Protein AF-A0A3E3EBR5-F1 (afdb_monomer_lite)

Structure (mmCIF, N/CA/C/O backbone):
data_AF-A0A3E3EBR5-F1
#
_entry.id   AF-A0A3E3EBR5-F1
#
loop_
_atom_site.group_PDB
_atom_site.id
_atom_site.type_symbol
_atom_site.label_atom_id
_atom_site.label_alt_id
_atom_site.label_comp_id
_atom_site.label_asym_id
_atom_site.label_entity_id
_atom_site.label_seq_id
_atom_site.pdbx_PDB_ins_code
_atom_site.Cartn_x
_atom_site.Cartn_y
_atom_site.Cartn_z
_atom_site.occupancy
_atom_site.B_iso_or_equiv
_atom_site.auth_seq_id
_atom_site.auth_comp_id
_atom_site.auth_asym_id
_atom_site.auth_atom_id
_atom_site.pdbx_PDB_model_num
ATOM 1 N N . MET A 1 1 ? 9.338 -7.384 -10.161 1.00 57.44 1 MET A N 1
ATOM 2 C CA . MET A 1 1 ? 8.347 -6.951 -9.149 1.00 57.44 1 MET A CA 1
ATOM 3 C C . MET A 1 1 ? 8.863 -5.681 -8.486 1.00 57.44 1 MET A C 1
ATOM 5 O O . MET A 1 1 ? 9.954 -5.718 -7.926 1.00 57.44 1 MET A O 1
ATOM 9 N N . SER A 1 2 ? 8.149 -4.561 -8.596 1.00 59.12 2 SER A N 1
ATOM 10 C CA . SER A 1 2 ? 8.589 -3.257 -8.072 1.00 59.12 2 SER A CA 1
ATOM 11 C C . SER A 1 2 ? 8.316 -3.130 -6.565 1.00 59.12 2 SER A C 1
ATOM 13 O O . SER A 1 2 ? 7.384 -3.742 -6.035 1.00 59.12 2 SER A O 1
ATOM 15 N N . VAL A 1 3 ? 9.171 -2.390 -5.851 1.00 58.34 3 VAL A N 1
ATOM 16 C CA . VAL A 1 3 ? 8.944 -1.984 -4.453 1.00 58.34 3 VAL A CA 1
ATOM 17 C C . VAL A 1 3 ? 8.662 -0.496 -4.481 1.00 58.34 3 VAL A C 1
ATOM 19 O O . VAL A 1 3 ? 9.501 0.266 -4.956 1.00 58.34 3 VAL A O 1
ATOM 22 N N . ILE A 1 4 ? 7.497 -0.080 -3.995 1.00 64.56 4 ILE A N 1
ATOM 23 C CA . ILE A 1 4 ? 7.142 1.336 -3.971 1.00 64.56 4 ILE A CA 1
ATOM 24 C C . ILE A 1 4 ? 7.183 1.812 -2.519 1.00 64.56 4 ILE A C 1
ATOM 26 O O . ILE A 1 4 ? 6.604 1.194 -1.623 1.00 64.56 4 ILE A O 1
ATOM 30 N N . TYR A 1 5 ? 7.919 2.901 -2.297 1.00 61.94 5 TYR A N 1
ATOM 31 C CA . TYR A 1 5 ? 8.107 3.535 -0.998 1.00 61.94 5 TYR A CA 1
ATOM 32 C C . TYR A 1 5 ? 7.569 4.960 -1.029 1.00 61.94 5 TYR A C 1
ATOM 34 O O . TYR A 1 5 ? 7.918 5.749 -1.907 1.00 61.94 5 TYR A O 1
ATOM 42 N N . LYS A 1 6 ? 6.768 5.312 -0.023 1.00 61.25 6 LYS A N 1
ATOM 43 C CA . LYS A 1 6 ? 6.482 6.708 0.298 1.00 61.25 6 LYS A CA 1
ATOM 44 C C . LYS A 1 6 ? 6.193 6.833 1.788 1.00 61.25 6 LYS A C 1
ATOM 46 O O . LYS A 1 6 ? 5.423 6.055 2.347 1.00 61.25 6 LYS A O 1
ATOM 51 N N . LYS A 1 7 ? 6.810 7.821 2.438 1.00 57.03 7 LYS A N 1
ATOM 52 C CA . LYS A 1 7 ? 6.521 8.175 3.833 1.00 57.03 7 LYS A CA 1
ATOM 53 C C . LYS A 1 7 ? 5.179 8.915 3.867 1.00 57.03 7 LYS A C 1
ATOM 55 O O . LYS A 1 7 ? 5.149 10.135 3.788 1.00 57.03 7 LYS A O 1
ATOM 60 N N . ALA A 1 8 ? 4.074 8.176 3.886 1.00 59.84 8 ALA A N 1
ATOM 61 C CA . ALA A 1 8 ? 2.747 8.750 4.087 1.00 59.84 8 ALA A CA 1
ATOM 62 C C . ALA A 1 8 ? 2.452 8.788 5.592 1.00 59.84 8 ALA A C 1
ATOM 64 O O . ALA A 1 8 ? 2.442 7.749 6.248 1.00 59.84 8 ALA A O 1
ATOM 65 N N . THR A 1 9 ? 2.274 9.989 6.137 1.00 60.22 9 THR A N 1
ATOM 66 C CA . THR A 1 9 ? 2.124 10.239 7.585 1.00 60.22 9 THR A CA 1
ATOM 67 C C . THR A 1 9 ? 0.672 10.433 8.014 1.00 60.22 9 THR A C 1
ATOM 69 O O . THR A 1 9 ? 0.382 10.350 9.202 1.00 60.22 9 THR A O 1
ATOM 72 N N . THR A 1 10 ? -0.250 10.660 7.072 1.00 68.56 10 THR A N 1
ATOM 73 C CA . THR A 1 10 ? -1.684 10.842 7.351 1.00 68.56 10 THR A CA 1
ATOM 74 C C . THR A 1 10 ? -2.557 9.913 6.503 1.00 68.56 10 THR A C 1
ATOM 76 O O . THR A 1 10 ? -2.162 9.480 5.417 1.00 68.56 10 THR A O 1
ATOM 79 N N . ARG A 1 11 ? -3.777 9.623 6.980 1.00 71.50 11 ARG A N 1
ATOM 80 C CA . ARG A 1 11 ? -4.767 8.769 6.289 1.00 71.50 11 ARG A CA 1
ATOM 81 C C . ARG A 1 11 ? -5.035 9.217 4.850 1.00 71.50 11 ARG A C 1
ATOM 83 O O . ARG A 1 11 ? -5.041 8.399 3.934 1.00 71.50 11 ARG A O 1
ATOM 90 N N . GLU A 1 12 ? -5.209 10.517 4.644 1.00 77.12 12 GLU A N 1
ATOM 91 C CA . GLU A 1 12 ? -5.477 11.101 3.327 1.00 77.12 12 GLU A CA 1
ATOM 92 C 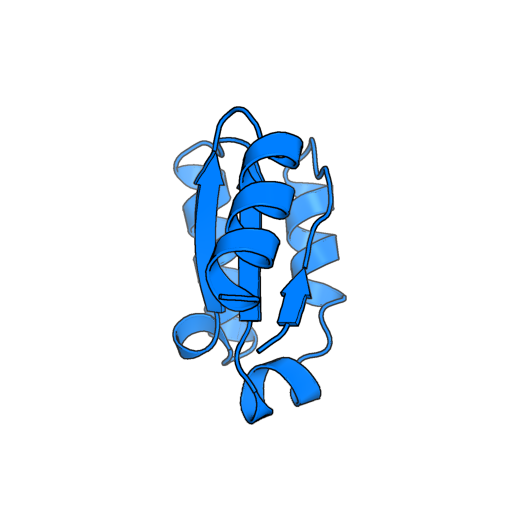C . GLU A 1 12 ? -4.305 10.915 2.363 1.00 77.12 12 GLU A C 1
ATOM 94 O O . GLU A 1 12 ? -4.509 10.552 1.204 1.00 77.12 12 GLU A O 1
ATOM 99 N N . GLN A 1 13 ? -3.072 11.092 2.849 1.00 76.25 13 GLN A N 1
ATOM 100 C CA . GLN A 1 13 ? -1.869 10.873 2.047 1.00 76.25 13 GLN A CA 1
ATOM 101 C C . GLN A 1 13 ? -1.751 9.416 1.602 1.00 76.25 13 GLN A C 1
ATOM 103 O O . GLN A 1 13 ? -1.383 9.159 0.457 1.00 76.25 13 GLN A O 1
ATOM 108 N N . VAL A 1 14 ? -2.095 8.469 2.479 1.00 77.06 14 VAL A N 1
ATOM 109 C CA . VAL A 1 14 ? -2.089 7.037 2.156 1.00 77.06 14 VAL A CA 1
ATOM 110 C C . VAL A 1 14 ? -3.133 6.706 1.085 1.00 77.06 14 VAL A C 1
ATOM 112 O O . VAL A 1 14 ? -2.819 6.008 0.122 1.00 77.06 14 VAL A O 1
ATOM 115 N N . ILE A 1 15 ? -4.360 7.222 1.211 1.00 79.44 15 ILE A N 1
ATOM 116 C CA . ILE A 1 15 ? -5.431 6.971 0.232 1.00 79.44 15 ILE A CA 1
ATOM 117 C C . ILE A 1 15 ? -5.085 7.592 -1.121 1.00 79.44 15 ILE A C 1
ATOM 119 O O . ILE A 1 15 ? -5.196 6.921 -2.146 1.00 79.44 15 ILE A O 1
ATOM 123 N N . LYS A 1 16 ? -4.635 8.853 -1.131 1.00 82.62 16 LYS A N 1
ATOM 124 C CA . LYS A 1 16 ? -4.204 9.533 -2.357 1.00 82.62 16 LYS A CA 1
ATOM 125 C C . LYS A 1 16 ? -3.088 8.751 -3.043 1.00 82.62 16 LYS A C 1
ATOM 127 O O . LYS A 1 16 ? -3.173 8.474 -4.230 1.00 82.62 16 LYS A O 1
ATOM 132 N N . TYR A 1 17 ? -2.107 8.298 -2.267 1.00 82.00 17 TYR A N 1
ATOM 133 C CA . TYR A 1 17 ? -1.017 7.481 -2.780 1.00 82.00 17 TYR A CA 1
ATOM 134 C C . TYR A 1 17 ? -1.499 6.185 -3.442 1.00 82.00 17 TYR A C 1
ATOM 136 O O . TYR A 1 17 ? -1.039 5.875 -4.533 1.00 82.00 17 TYR A O 1
ATOM 144 N N . ILE A 1 18 ? -2.432 5.451 -2.827 1.00 82.31 18 ILE A N 1
ATOM 145 C CA . ILE A 1 18 ? -2.977 4.214 -3.413 1.00 82.31 18 ILE A CA 1
ATOM 146 C C . ILE A 1 18 ? -3.703 4.490 -4.733 1.00 82.31 18 ILE A C 1
ATOM 148 O O . ILE A 1 18 ? -3.621 3.680 -5.653 1.00 82.31 18 ILE A O 1
ATOM 152 N N . ARG A 1 19 ? -4.401 5.625 -4.830 1.00 82.31 19 ARG A N 1
ATOM 153 C CA . ARG A 1 19 ? -5.106 6.041 -6.050 1.00 82.31 19 ARG A CA 1
ATOM 154 C C . ARG A 1 19 ? -4.160 6.466 -7.169 1.00 82.31 19 ARG A C 1
ATOM 156 O O . ARG A 1 19 ? -4.476 6.217 -8.325 1.00 82.31 19 ARG A O 1
ATOM 163 N N . ASP A 1 20 ? -3.010 7.036 -6.821 1.00 84.50 20 ASP A N 1
ATOM 164 C CA . ASP A 1 20 ? -1.973 7.463 -7.769 1.00 84.50 20 ASP A CA 1
ATOM 165 C C . ASP A 1 20 ? -1.059 6.307 -8.229 1.00 84.50 20 ASP A C 1
ATOM 167 O O . ASP A 1 20 ? -0.125 6.518 -9.003 1.00 84.50 20 ASP A O 1
ATOM 171 N N . LEU A 1 21 ? -1.271 5.080 -7.740 1.00 83.31 21 LEU A N 1
ATOM 172 C CA . LEU A 1 21 ? -0.479 3.928 -8.160 1.00 83.31 21 LEU A CA 1
ATOM 173 C C . LEU A 1 21 ? -0.712 3.596 -9.636 1.00 83.31 21 LEU A C 1
ATOM 175 O O . LEU A 1 21 ? -1.844 3.597 -10.116 1.00 83.31 21 LEU A O 1
ATOM 179 N N . ASP A 1 22 ? 0.349 3.180 -10.329 1.00 85.19 22 ASP A N 1
ATOM 180 C CA . ASP A 1 22 ? 0.234 2.610 -11.672 1.00 85.19 22 ASP A CA 1
ATOM 181 C C . ASP A 1 22 ? -0.439 1.228 -11.607 1.00 85.19 22 ASP A C 1
ATOM 183 O O . ASP A 1 22 ? 0.195 0.178 -11.447 1.00 85.19 22 ASP A O 1
ATOM 187 N N . ILE A 1 23 ? -1.766 1.242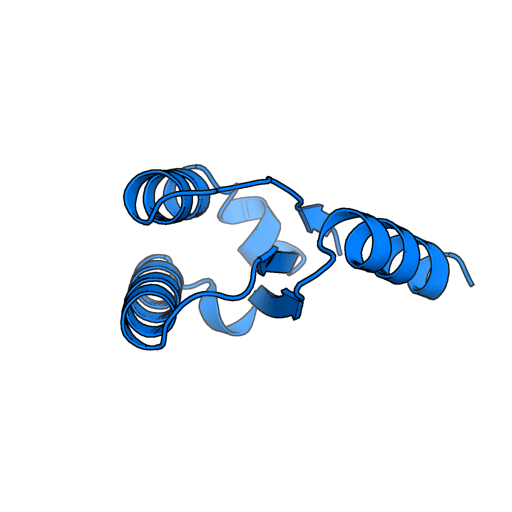 -11.718 1.00 86.88 23 ILE A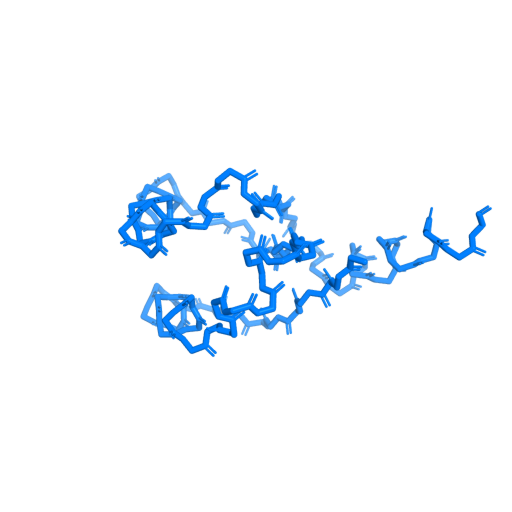 N 1
ATOM 188 C CA . ILE A 1 23 ? -2.621 0.056 -11.665 1.00 86.88 23 ILE A CA 1
ATOM 189 C C . ILE A 1 23 ? -2.223 -0.945 -12.753 1.00 86.88 23 ILE A C 1
ATOM 191 O O . ILE A 1 23 ? -2.237 -2.152 -12.501 1.00 86.88 23 ILE A O 1
ATOM 195 N N . TYR A 1 24 ? -1.874 -0.470 -13.951 1.00 85.81 24 TYR A N 1
ATOM 196 C CA . TYR A 1 24 ? -1.548 -1.338 -15.079 1.00 85.81 24 TYR A CA 1
ATOM 197 C C . TYR A 1 24 ? -0.266 -2.125 -14.800 1.00 85.81 24 TYR A C 1
ATOM 199 O O . TYR A 1 24 ? -0.251 -3.358 -14.907 1.00 85.81 24 TYR A O 1
ATOM 207 N N . HIS A 1 25 ? 0.777 -1.439 -14.333 1.00 84.69 25 HIS A N 1
ATOM 208 C CA . HIS A 1 25 ? 2.022 -2.082 -13.931 1.00 84.69 25 HIS A CA 1
ATOM 209 C C . HIS A 1 25 ? 1.812 -3.073 -12.777 1.00 84.69 25 HIS A C 1
ATOM 211 O O . HIS A 1 25 ? 2.320 -4.197 -12.823 1.00 84.69 25 HIS A O 1
ATOM 217 N N . ILE A 1 26 ? 1.021 -2.703 -11.763 1.00 86.38 26 ILE A N 1
ATOM 218 C CA . ILE A 1 26 ? 0.748 -3.567 -10.605 1.00 86.38 26 ILE A CA 1
ATOM 219 C C . ILE A 1 26 ? -0.026 -4.822 -11.011 1.00 86.38 26 ILE A C 1
ATOM 221 O O . ILE A 1 26 ? 0.313 -5.918 -10.562 1.00 86.38 26 ILE A O 1
ATOM 225 N N . LYS A 1 27 ? -1.038 -4.702 -11.876 1.00 86.06 27 LYS A N 1
ATOM 226 C CA . LYS A 1 27 ? -1.788 -5.868 -12.371 1.00 86.06 27 LYS A CA 1
ATOM 227 C C . LYS A 1 27 ? -0.874 -6.850 -13.103 1.00 86.06 27 LYS A C 1
ATOM 229 O O . LYS A 1 27 ? -1.000 -8.059 -12.895 1.00 86.06 27 LYS A O 1
ATOM 234 N N . LYS A 1 28 ? 0.060 -6.331 -13.907 1.00 87.00 28 LYS A N 1
ATOM 235 C CA . LYS A 1 28 ? 0.983 -7.127 -14.723 1.00 87.00 28 LYS A CA 1
ATOM 236 C C . LYS A 1 28 ? 2.107 -7.776 -13.908 1.00 87.00 28 LYS A C 1
ATOM 238 O O . LYS A 1 28 ? 2.407 -8.946 -14.121 1.00 87.00 28 LYS A O 1
ATOM 243 N N . HIS A 1 29 ? 2.713 -7.050 -12.969 1.00 85.19 29 HIS A N 1
ATOM 244 C CA . HIS A 1 29 ? 3.969 -7.467 -12.323 1.00 85.19 29 HIS A CA 1
ATOM 245 C C . HIS A 1 29 ? 3.887 -7.679 -10.809 1.00 85.19 29 HIS A C 1
ATOM 247 O O . HIS A 1 29 ? 4.848 -8.177 -10.217 1.00 85.19 29 HIS A O 1
ATOM 253 N N . GLY A 1 30 ? 2.772 -7.304 -10.182 1.00 83.25 30 GLY A N 1
ATOM 254 C CA . GLY A 1 30 ? 2.652 -7.238 -8.731 1.00 83.25 30 GLY A CA 1
ATOM 255 C C . GLY A 1 30 ? 3.526 -6.147 -8.109 1.00 83.25 30 GLY A C 1
ATOM 256 O O . GLY A 1 30 ? 4.443 -5.603 -8.729 1.00 83.25 30 GLY A O 1
ATOM 257 N N . THR A 1 31 ? 3.249 -5.816 -6.851 1.00 85.12 31 THR A N 1
ATOM 258 C CA . THR A 1 31 ? 4.033 -4.827 -6.109 1.00 85.12 31 THR A CA 1
ATOM 259 C C . THR A 1 31 ? 4.099 -5.142 -4.621 1.00 85.12 31 THR A C 1
ATOM 261 O O . THR A 1 31 ? 3.292 -5.903 -4.080 1.00 85.12 31 THR A O 1
ATOM 264 N N . VAL A 1 32 ? 5.083 -4.549 -3.951 1.00 81.75 32 VAL A N 1
ATOM 265 C CA . VAL A 1 32 ? 5.174 -4.538 -2.491 1.00 81.75 32 VAL A CA 1
ATOM 266 C C . VAL A 1 32 ? 5.012 -3.110 -2.017 1.00 81.75 32 VAL A C 1
ATOM 268 O O . VAL A 1 32 ? 5.738 -2.217 -2.457 1.00 81.75 32 VAL A O 1
ATOM 271 N N . LEU A 1 33 ? 4.062 -2.925 -1.110 1.00 80.12 33 LEU A N 1
ATOM 272 C CA . LEU A 1 33 ? 3.660 -1.639 -0.579 1.00 80.12 33 LEU A CA 1
ATOM 273 C C . LEU A 1 33 ? 4.076 -1.610 0.892 1.00 80.12 33 LEU A C 1
ATOM 275 O O . LEU A 1 33 ? 3.505 -2.308 1.732 1.00 80.12 33 LEU A O 1
ATOM 279 N N . VAL A 1 34 ? 5.149 -0.872 1.170 1.00 75.88 34 VAL A N 1
ATOM 280 C CA . VAL A 1 34 ? 5.730 -0.770 2.512 1.00 75.88 34 VAL A CA 1
ATOM 281 C C . VAL A 1 34 ? 5.169 0.475 3.178 1.00 75.88 34 VAL A C 1
ATOM 283 O O . VAL A 1 34 ? 5.351 1.583 2.672 1.00 75.88 34 VAL A O 1
ATOM 286 N N . LEU A 1 35 ? 4.492 0.292 4.306 1.00 73.75 35 LEU A N 1
ATOM 287 C CA . LEU A 1 35 ? 3.820 1.367 5.024 1.00 73.75 35 LEU A CA 1
ATOM 288 C C . LEU A 1 35 ? 4.323 1.464 6.464 1.00 73.75 35 LEU A C 1
ATOM 290 O O . LEU A 1 35 ? 4.668 0.438 7.063 1.00 73.75 35 LEU A O 1
ATOM 294 N N . PRO A 1 36 ? 4.349 2.686 7.033 1.00 71.25 36 PRO A N 1
ATOM 295 C CA . PRO A 1 36 ? 4.494 2.844 8.471 1.00 71.25 36 PRO A CA 1
ATOM 296 C C . PRO A 1 36 ? 3.350 2.123 9.189 1.00 71.25 36 PRO A C 1
ATOM 298 O O . PRO A 1 36 ? 2.294 1.902 8.595 1.00 71.25 36 PRO A O 1
ATOM 301 N N . PHE A 1 37 ? 3.551 1.755 10.455 1.00 64.56 37 PHE A N 1
ATOM 302 C CA . PHE A 1 37 ? 2.501 1.155 11.279 1.00 64.56 37 PHE A CA 1
ATOM 303 C C . PHE A 1 37 ? 1.223 1.999 11.201 1.00 64.56 37 PHE A C 1
ATOM 305 O O . PHE A 1 37 ? 1.182 3.140 11.659 1.00 64.56 37 PHE A O 1
ATOM 312 N N . THR A 1 38 ? 0.194 1.441 10.573 1.00 66.81 38 THR A N 1
ATOM 313 C CA . THR A 1 38 ? -1.116 2.074 10.431 1.00 66.81 38 THR A CA 1
ATOM 314 C C . THR A 1 38 ? -2.083 1.454 11.423 1.00 66.81 38 THR A C 1
ATOM 316 O O . THR A 1 38 ? -2.104 0.235 11.598 1.00 66.81 38 THR A O 1
ATOM 319 N N . ASP A 1 39 ? -2.914 2.278 12.056 1.00 76.12 39 ASP A N 1
ATOM 320 C CA . ASP A 1 39 ? -4.014 1.800 12.887 1.00 76.12 39 ASP A CA 1
ATOM 321 C C . ASP A 1 39 ? -4.965 0.882 12.090 1.00 76.12 39 ASP A C 1
ATOM 323 O O . ASP A 1 39 ? -5.028 0.910 10.853 1.00 76.12 39 ASP A O 1
ATOM 327 N N . LYS A 1 40 ? -5.727 0.043 12.805 1.00 80.62 40 LYS A N 1
ATOM 328 C CA . LYS A 1 40 ? -6.630 -0.945 12.191 1.00 80.62 40 LYS A CA 1
ATOM 329 C C . LYS A 1 40 ? -7.632 -0.316 11.215 1.00 80.62 40 LYS A C 1
ATOM 331 O O . LYS A 1 40 ? -7.996 -0.972 10.237 1.00 80.62 40 LYS A O 1
ATOM 336 N N . GLU A 1 41 ? -8.096 0.908 11.461 1.00 81.94 41 GLU A N 1
ATOM 337 C CA . GLU A 1 41 ? -9.057 1.573 10.575 1.00 81.94 41 GLU A CA 1
ATOM 338 C C . GLU A 1 41 ? -8.398 1.998 9.265 1.00 81.94 41 GLU A C 1
ATOM 340 O O . GLU A 1 41 ? -8.917 1.709 8.184 1.00 81.94 41 GLU A O 1
ATOM 345 N N . THR A 1 42 ? -7.211 2.598 9.350 1.00 78.19 42 THR A N 1
ATOM 346 C CA . THR A 1 42 ? -6.410 2.968 8.181 1.00 78.19 42 THR A CA 1
ATOM 347 C C . THR A 1 42 ? -6.081 1.735 7.341 1.00 78.19 42 THR A C 1
ATOM 349 O O . THR A 1 42 ? -6.270 1.750 6.125 1.00 78.19 42 THR A O 1
ATOM 352 N N . LYS A 1 43 ? -5.716 0.609 7.966 1.00 81.50 43 LYS A N 1
ATOM 353 C CA . LYS A 1 43 ? -5.493 -0.659 7.251 1.00 81.50 43 LYS A CA 1
ATOM 354 C C . LYS A 1 43 ? -6.739 -1.133 6.499 1.00 81.50 43 LYS A C 1
ATOM 356 O O . LYS A 1 43 ? -6.643 -1.544 5.342 1.00 81.50 43 LYS A O 1
ATOM 361 N N . LYS A 1 44 ? -7.922 -1.058 7.121 1.00 86.00 44 LYS A N 1
ATOM 362 C CA . LYS A 1 44 ? -9.189 -1.411 6.456 1.00 86.00 44 LYS A CA 1
ATOM 363 C C . LYS A 1 44 ? -9.455 -0.519 5.242 1.00 86.00 44 LYS A C 1
ATOM 365 O O . LYS A 1 44 ? -9.866 -1.040 4.206 1.00 86.00 44 LYS A O 1
ATOM 370 N N . LEU A 1 45 ? -9.190 0.785 5.344 1.00 85.25 45 LEU A N 1
ATOM 371 C CA . LEU A 1 45 ? -9.333 1.729 4.230 1.00 85.25 45 LEU A CA 1
ATOM 372 C C . LEU A 1 45 ? -8.407 1.375 3.062 1.00 85.25 45 LEU A C 1
ATOM 374 O O . LEU A 1 45 ? -8.864 1.293 1.925 1.00 85.25 45 LEU A O 1
ATOM 378 N N . ILE A 1 46 ? -7.141 1.076 3.347 1.00 85.06 46 ILE A N 1
ATOM 379 C CA . ILE A 1 46 ? -6.152 0.660 2.343 1.00 85.06 46 ILE A CA 1
ATOM 380 C C . ILE A 1 46 ? -6.617 -0.593 1.609 1.00 85.06 46 ILE A C 1
ATOM 382 O O . ILE A 1 46 ? -6.656 -0.625 0.381 1.00 85.06 46 ILE A O 1
ATOM 386 N N . VAL A 1 47 ? -7.017 -1.623 2.358 1.00 87.44 47 VAL A N 1
ATOM 387 C CA . VAL A 1 47 ? -7.514 -2.875 1.779 1.00 87.44 47 VAL A CA 1
ATOM 388 C C . VAL A 1 47 ? -8.759 -2.624 0.927 1.00 87.44 47 VAL A C 1
ATOM 390 O O . VAL A 1 47 ? -8.874 -3.188 -0.161 1.00 87.44 47 VAL A O 1
ATOM 393 N N . LYS A 1 48 ? -9.679 -1.767 1.384 1.00 90.19 48 LYS A N 1
ATOM 394 C CA . LYS A 1 48 ? -10.895 -1.408 0.644 1.00 90.19 48 LYS A CA 1
ATOM 395 C C . LYS A 1 48 ? -10.564 -0.728 -0.687 1.00 90.19 48 LYS A C 1
ATOM 397 O O . LYS A 1 48 ? -11.110 -1.134 -1.711 1.00 90.19 48 LYS A O 1
ATOM 402 N N . GLU A 1 49 ? -9.651 0.241 -0.693 1.00 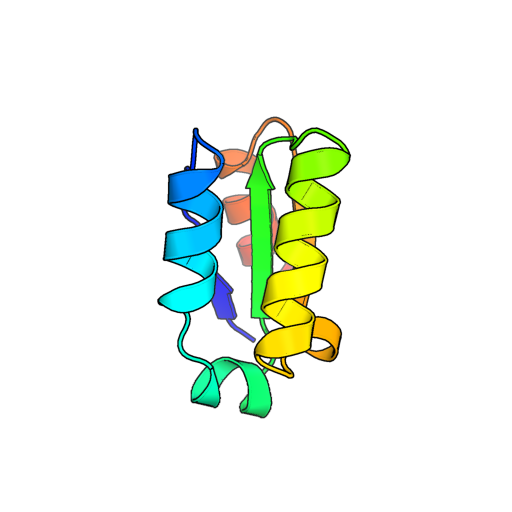88.19 49 GLU A N 1
ATOM 403 C CA . GLU A 1 49 ? -9.233 0.930 -1.922 1.00 88.19 49 GLU A CA 1
ATOM 404 C C . GLU A 1 49 ? -8.485 -0.020 -2.871 1.00 88.19 49 GLU A C 1
ATOM 406 O O . GLU A 1 49 ? -8.821 -0.092 -4.050 1.00 88.19 49 GLU A O 1
ATOM 411 N N . LEU A 1 50 ? -7.556 -0.845 -2.376 1.00 88.88 50 LEU A N 1
ATOM 412 C CA . LEU A 1 50 ? -6.853 -1.833 -3.207 1.00 88.88 50 LEU A CA 1
ATOM 413 C C . LEU A 1 50 ? -7.805 -2.863 -3.839 1.00 88.88 50 LEU A C 1
ATOM 415 O O . LEU A 1 50 ? -7.591 -3.287 -4.979 1.00 88.88 50 LEU A O 1
ATOM 419 N N . LYS A 1 51 ? -8.857 -3.273 -3.114 1.00 91.12 51 LYS A N 1
ATOM 420 C CA . LYS A 1 51 ? -9.919 -4.141 -3.648 1.00 91.12 51 LYS A CA 1
ATOM 421 C C . LYS A 1 51 ? -10.749 -3.417 -4.705 1.00 91.12 51 LYS A C 1
ATOM 423 O O . LYS A 1 51 ? -10.991 -3.996 -5.758 1.00 91.12 51 LYS A O 1
ATOM 428 N N . ARG A 1 52 ? -11.117 -2.153 -4.468 1.00 90.56 52 ARG A N 1
ATOM 429 C CA . ARG A 1 52 ? -11.841 -1.311 -5.437 1.00 90.56 52 ARG A CA 1
ATOM 430 C C . ARG A 1 52 ? -11.064 -1.143 -6.746 1.00 90.56 52 ARG A C 1
ATOM 432 O O . ARG A 1 52 ? -11.662 -1.177 -7.813 1.00 90.56 52 ARG A O 1
ATOM 439 N N . LEU A 1 53 ? -9.741 -1.013 -6.668 1.00 88.06 53 LEU A N 1
ATOM 440 C CA . LEU A 1 53 ? -8.851 -0.926 -7.833 1.00 88.06 53 LEU A CA 1
ATOM 441 C C . LEU A 1 53 ? -8.558 -2.296 -8.487 1.00 88.06 53 LEU A C 1
ATOM 443 O O . LEU A 1 53 ? -7.923 -2.366 -9.542 1.00 88.06 53 LEU A O 1
ATOM 447 N N . GLY A 1 54 ? -9.009 -3.400 -7.880 1.00 89.25 54 GLY A N 1
ATOM 448 C CA . GLY A 1 54 ? -8.801 -4.758 -8.387 1.00 89.25 54 GLY A CA 1
ATOM 449 C C . GLY A 1 54 ? -7.344 -5.230 -8.338 1.00 89.25 54 GLY A C 1
ATOM 450 O O . GLY A 1 54 ? -6.962 -6.105 -9.110 1.00 89.25 54 GLY A O 1
ATOM 451 N N . ILE A 1 55 ? -6.517 -4.645 -7.464 1.00 89.56 55 ILE A N 1
ATOM 452 C CA . ILE A 1 55 ? -5.079 -4.955 -7.345 1.00 89.56 55 ILE A CA 1
ATOM 453 C C . ILE A 1 55 ? -4.695 -5.586 -6.010 1.00 89.56 55 ILE A C 1
ATOM 455 O O . ILE A 1 55 ? -3.544 -5.973 -5.841 1.00 89.56 55 ILE A O 1
ATOM 459 N N . TYR A 1 56 ? -5.636 -5.739 -5.076 1.00 88.88 56 TYR A N 1
ATOM 460 C CA . TYR A 1 56 ? -5.370 -6.278 -3.738 1.00 88.88 56 TYR A CA 1
ATOM 461 C C . TYR A 1 56 ? -4.555 -7.583 -3.748 1.00 88.88 56 TYR A C 1
ATOM 463 O O . TYR A 1 56 ? -3.539 -7.671 -3.068 1.00 88.88 56 TYR A O 1
ATOM 471 N N . ASN A 1 57 ? -4.916 -8.551 -4.595 1.00 88.62 57 ASN A N 1
ATOM 472 C CA . ASN A 1 57 ? -4.218 -9.843 -4.684 1.00 88.62 57 ASN A CA 1
ATOM 473 C C . ASN A 1 57 ? -2.825 -9.755 -5.339 1.00 88.62 57 ASN A C 1
ATOM 475 O O . ASN A 1 57 ? -2.063 -10.718 -5.318 1.00 88.62 57 ASN A O 1
ATOM 479 N N . LYS A 1 58 ? -2.497 -8.617 -5.956 1.00 88.19 58 LYS A N 1
ATOM 480 C CA . LYS A 1 58 ? -1.205 -8.328 -6.593 1.00 88.19 58 LYS A CA 1
ATOM 481 C C . LYS A 1 58 ? -0.319 -7.431 -5.723 1.00 88.19 58 LYS A C 1
ATOM 483 O O . LYS A 1 58 ? 0.817 -7.159 -6.106 1.00 88.19 58 LYS A O 1
ATOM 488 N N . VAL A 1 59 ? -0.814 -6.978 -4.569 1.00 86.56 59 VAL A N 1
ATOM 489 C CA . VAL A 1 59 ? -0.098 -6.085 -3.653 1.00 86.56 59 VAL A CA 1
ATOM 490 C C . VAL A 1 59 ? 0.214 -6.818 -2.354 1.00 86.56 59 VAL A C 1
ATOM 492 O O . VAL A 1 59 ? -0.686 -7.231 -1.627 1.00 86.56 59 VAL A O 1
ATOM 495 N N . LYS A 1 60 ? 1.499 -6.920 -2.009 1.00 84.88 60 LYS A N 1
ATOM 496 C CA . LYS A 1 60 ? 1.928 -7.369 -0.679 1.00 84.88 60 LYS A CA 1
ATOM 497 C C . LYS A 1 60 ? 2.124 -6.155 0.223 1.00 84.88 60 LYS A C 1
ATOM 499 O O . LYS A 1 60 ? 3.000 -5.336 -0.043 1.00 84.88 60 LYS A O 1
ATOM 504 N N . ILE A 1 61 ? 1.329 -6.048 1.282 1.00 82.69 61 ILE A N 1
ATOM 505 C CA . ILE A 1 61 ? 1.454 -4.973 2.274 1.00 82.69 61 ILE A CA 1
ATOM 506 C C . ILE A 1 61 ? 2.471 -5.401 3.335 1.00 82.69 61 ILE A C 1
ATOM 508 O O . ILE A 1 61 ? 2.347 -6.486 3.903 1.00 82.69 61 ILE A O 1
ATOM 512 N N . VAL A 1 62 ? 3.469 -4.559 3.595 1.00 80.00 62 VAL A N 1
ATOM 513 C CA . VAL A 1 62 ? 4.470 -4.767 4.650 1.00 80.00 62 VAL A CA 1
ATOM 514 C C . VAL A 1 62 ? 4.384 -3.605 5.630 1.00 80.00 62 VAL A C 1
ATOM 516 O O . VAL A 1 62 ? 4.636 -2.460 5.262 1.00 80.00 62 VAL A O 1
ATOM 519 N N . GLU A 1 63 ? 4.023 -3.909 6.872 1.00 75.19 63 GLU A N 1
ATOM 520 C CA . GLU A 1 63 ? 3.922 -2.940 7.966 1.00 75.19 63 GLU A CA 1
ATOM 521 C C . GLU A 1 63 ? 5.252 -2.887 8.723 1.00 75.19 63 GLU A C 1
ATOM 523 O O . GLU A 1 63 ? 5.832 -3.924 9.047 1.00 75.19 63 GLU A O 1
ATOM 528 N N . THR A 1 64 ? 5.763 -1.688 8.996 1.00 69.94 64 THR A N 1
ATOM 529 C CA . THR A 1 64 ? 7.016 -1.524 9.746 1.00 69.94 64 THR A CA 1
ATOM 530 C C . THR A 1 64 ? 7.078 -0.169 10.444 1.00 69.94 64 THR A C 1
ATOM 532 O O . THR A 1 64 ? 6.633 0.838 9.903 1.00 69.94 64 THR A O 1
ATOM 535 N N . ASN A 1 65 ? 7.676 -0.121 11.636 1.00 65.44 65 ASN A N 1
ATOM 536 C CA . ASN A 1 65 ? 7.999 1.146 12.308 1.00 65.44 65 ASN A CA 1
ATOM 537 C C . ASN A 1 65 ? 9.179 1.867 11.639 1.00 65.44 65 ASN A C 1
ATOM 539 O O . ASN A 1 65 ? 9.343 3.073 11.796 1.00 65.44 65 ASN A O 1
ATOM 543 N N . ASP A 1 66 ? 9.980 1.137 10.860 1.00 68.31 66 ASP A N 1
ATOM 544 C CA . ASP A 1 66 ? 11.222 1.619 10.269 1.00 68.31 66 ASP A CA 1
ATOM 545 C C . ASP A 1 66 ? 11.197 1.420 8.744 1.00 68.31 66 ASP A C 1
ATOM 547 O O . ASP A 1 66 ? 11.852 0.554 8.152 1.00 68.31 66 ASP A O 1
ATOM 551 N N . VAL A 1 67 ? 10.336 2.212 8.098 1.00 64.44 67 VAL A N 1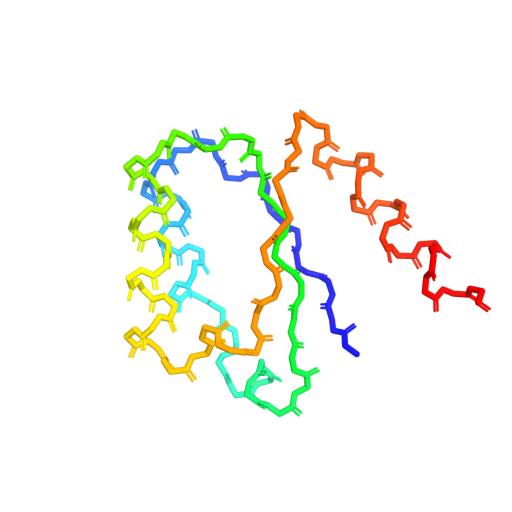
ATOM 552 C CA . VAL A 1 67 ? 9.988 2.103 6.669 1.00 64.44 67 VAL A CA 1
ATOM 553 C C . VAL A 1 67 ? 11.220 2.217 5.769 1.00 64.44 67 VAL A C 1
ATOM 555 O O . VAL A 1 67 ? 11.345 1.480 4.791 1.00 64.44 67 VAL A O 1
ATOM 558 N N . LYS A 1 68 ? 12.171 3.093 6.120 1.00 66.31 68 LYS A N 1
ATOM 559 C CA . LYS A 1 68 ? 13.415 3.288 5.359 1.00 66.31 68 LYS A CA 1
ATOM 560 C C . LYS A 1 68 ? 14.310 2.052 5.440 1.00 66.31 68 LYS A C 1
ATOM 562 O O . LYS A 1 68 ? 14.842 1.621 4.416 1.00 66.31 68 LYS A O 1
ATOM 567 N N . LYS A 1 69 ? 14.450 1.458 6.627 1.00 68.69 69 LYS A N 1
ATOM 568 C CA . LYS A 1 69 ? 15.249 0.245 6.839 1.00 68.69 69 LYS A CA 1
ATOM 569 C C . LYS A 1 69 ? 14.644 -0.959 6.116 1.00 68.69 69 LYS A C 1
ATOM 571 O O . LYS A 1 69 ? 15.364 -1.702 5.451 1.00 68.69 69 LYS A O 1
ATOM 576 N N . MET A 1 70 ? 13.320 -1.109 6.173 1.00 68.25 70 MET A N 1
ATOM 577 C CA . MET A 1 70 ? 12.619 -2.215 5.516 1.00 68.25 70 MET A CA 1
ATOM 578 C C . MET A 1 70 ? 12.639 -2.098 3.990 1.00 68.25 70 MET A C 1
ATOM 580 O O . MET A 1 70 ? 12.796 -3.110 3.315 1.00 68.25 70 MET A O 1
ATOM 584 N N . TYR A 1 71 ? 12.543 -0.886 3.435 1.00 65.50 71 TYR A N 1
ATOM 585 C CA . TYR A 1 71 ? 12.712 -0.659 1.996 1.00 65.50 71 TYR A CA 1
ATOM 586 C C . TYR A 1 71 ? 14.085 -1.139 1.505 1.00 65.50 71 TYR A C 1
ATOM 588 O O . TYR A 1 71 ? 14.156 -1.955 0.587 1.00 65.50 71 TYR A O 1
ATOM 596 N N . HIS A 1 72 ? 15.164 -0.717 2.175 1.00 68.25 72 HIS A N 1
ATOM 597 C CA . HIS A 1 72 ? 16.523 -1.142 1.823 1.00 68.25 72 HIS A CA 1
ATOM 598 C C . HIS A 1 72 ? 16.699 -2.654 1.962 1.00 68.25 72 HIS A C 1
ATOM 600 O O . HIS A 1 72 ? 17.273 -3.279 1.076 1.00 68.25 72 HIS A O 1
ATOM 606 N N . LYS A 1 73 ? 16.160 -3.257 3.028 1.00 68.56 73 LYS A N 1
ATOM 607 C CA . LYS A 1 73 ? 16.201 -4.711 3.211 1.00 68.56 73 LYS A CA 1
ATOM 608 C C . LYS A 1 73 ? 15.444 -5.452 2.103 1.00 68.56 73 LYS A C 1
ATOM 610 O O . LYS A 1 73 ? 15.983 -6.381 1.527 1.00 68.56 73 LYS A O 1
ATOM 615 N N . THR A 1 74 ? 14.243 -4.994 1.746 1.00 64.50 74 THR A N 1
ATOM 616 C CA . THR A 1 74 ? 13.392 -5.634 0.723 1.00 64.50 74 THR A CA 1
ATOM 617 C C . THR A 1 74 ? 14.002 -5.554 -0.680 1.00 64.50 74 THR A C 1
ATOM 619 O O . THR A 1 74 ? 13.761 -6.433 -1.504 1.00 64.50 74 THR A O 1
ATOM 622 N N . ILE A 1 75 ? 14.783 -4.510 -0.967 1.00 68.31 75 ILE A N 1
ATOM 623 C CA . ILE A 1 75 ? 15.563 -4.415 -2.208 1.00 68.31 75 ILE A CA 1
ATOM 624 C C . ILE A 1 75 ? 16.780 -5.340 -2.152 1.00 68.31 75 ILE A C 1
ATOM 626 O O . ILE A 1 75 ? 17.038 -6.056 -3.113 1.00 68.31 75 ILE A O 1
ATOM 630 N N . LYS A 1 76 ? 17.504 -5.356 -1.027 1.00 61.62 76 LYS A N 1
ATOM 631 C CA . LYS A 1 76 ? 18.732 -6.145 -0.864 1.00 61.62 76 LYS A CA 1
ATOM 632 C C . LYS A 1 76 ? 18.469 -7.657 -0.878 1.00 61.62 76 LYS A C 1
ATOM 634 O O . LYS A 1 76 ? 19.189 -8.372 -1.557 1.00 61.62 76 LYS A O 1
ATOM 639 N N . ASP A 1 77 ? 17.389 -8.116 -0.241 1.00 60.06 77 ASP A N 1
ATOM 640 C CA . ASP A 1 77 ? 16.935 -9.522 -0.248 1.00 60.06 77 ASP A CA 1
ATOM 641 C C . ASP A 1 77 ? 16.443 -10.003 -1.631 1.00 60.06 77 ASP A C 1
ATOM 643 O O . ASP A 1 77 ? 16.150 -11.180 -1.797 1.00 60.06 77 ASP A O 1
ATOM 647 N N . ARG A 1 78 ? 16.293 -9.107 -2.618 1.00 57.59 78 ARG A N 1
ATOM 648 C CA . ARG A 1 78 ? 15.908 -9.452 -4.001 1.00 57.59 78 ARG A CA 1
ATOM 649 C C . ARG A 1 78 ? 17.062 -9.411 -4.997 1.00 57.59 78 ARG A C 1
ATOM 651 O O . ARG A 1 78 ? 16.872 -9.825 -6.136 1.00 57.59 78 ARG A O 1
ATOM 658 N N . ALA A 1 79 ? 18.181 -8.804 -4.609 1.00 56.97 79 ALA A N 1
ATOM 659 C CA . ALA A 1 79 ? 19.377 -8.702 -5.439 1.00 56.97 79 ALA A CA 1
ATOM 660 C C . 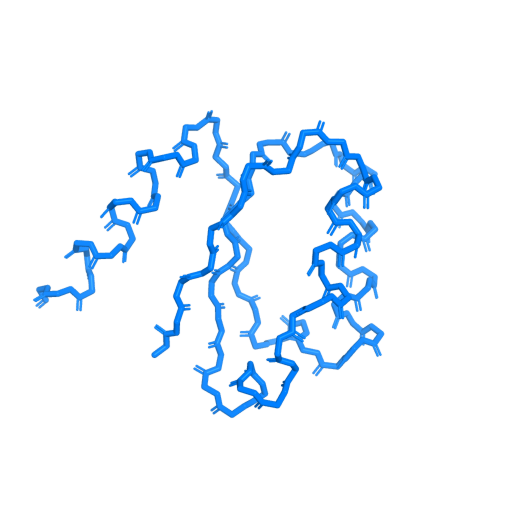ALA A 1 79 ? 20.338 -9.887 -5.231 1.00 56.97 79 ALA A C 1
ATOM 662 O O . ALA A 1 79 ? 21.244 -10.060 -6.040 1.00 56.97 79 ALA A O 1
ATOM 663 N N . ASN A 1 80 ? 20.124 -10.672 -4.168 1.00 44.34 80 ASN A N 1
ATOM 664 C CA . ASN A 1 80 ? 20.700 -12.002 -3.956 1.00 44.34 80 ASN A CA 1
ATOM 665 C C . ASN A 1 80 ? 19.719 -13.077 -4.427 1.00 44.34 80 ASN A C 1
ATOM 667 O O . ASN A 1 80 ? 20.206 -14.153 -4.828 1.00 44.34 80 ASN A O 1
#

Sequence (80 aa):
MSVIYKKATTREQVIKYIRDLDIYHIKKHGTVLVLPFTDKETKKLIVKELKRLGIYNKVKIVETNDVKKMYHKTIKDRAN

pLDDT: mean 75.96, std 11.04, range [44.34, 91.12]

Secondary structure (DSSP, 8-state):
-EEEE----SHHHHHHHHHTS-HHHHHHH-EEEEEE---HHHHHHHHHHHHHTT-GGGEEEEEES-HHHHHHHHHHHHH-

Foldseek 3Di:
DEEDDDADPDLVSLLVVLVPDPLVCLVVQAYEYEYEADDPVSVVSNLVSCVVSVRNVRYHYHYDNCRVVVSVVVVVVVVD

Radius of gyration: 12.15 Å; chains: 1; bounding box: 32×23×28 Å

Organism: NCBI:txid1547